Protein AF-A0A8K0CQL3-F1 (afdb_monomer)

Sequence (97 aa):
LLTYITQLPPHKIQNTLSINESRRLIVQLSRPLADIANLIQVNVVQMERQEKLLNLHADDVEKLKDNLLVPVTNIRVEELNHPRTVCTNVQCCEVLQ

Mean predicted aligned error: 10.28 Å

Organism: Ignelater luminosus (NCBI:txid2038154)

pLDDT: mean 85.6, std 9.26, range [37.84, 96.31]

Structure (mmCIF, N/CA/C/O backbone):
data_AF-A0A8K0CQL3-F1
#
_entry.id   AF-A0A8K0CQL3-F1
#
loop_
_atom_site.group_PDB
_atom_site.id
_atom_site.type_symbol
_atom_site.label_atom_id
_atom_site.label_alt_id
_atom_site.label_comp_id
_atom_site.label_asym_id
_atom_site.label_entity_id
_atom_site.label_seq_id
_atom_site.pdbx_PDB_ins_code
_atom_site.Cartn_x
_atom_site.Cartn_y
_atom_site.Cartn_z
_atom_site.occupancy
_atom_site.B_iso_or_equiv
_atom_site.auth_seq_id
_atom_site.auth_comp_id
_atom_site.auth_asym_id
_atom_site.auth_atom_id
_atom_site.pdbx_PDB_model_num
ATOM 1 N N . LEU A 1 1 ? -28.067 -4.378 40.676 1.00 79.56 1 LEU A N 1
ATOM 2 C CA . LEU A 1 1 ? -27.375 -4.209 39.375 1.00 79.56 1 LEU A CA 1
ATOM 3 C C . LEU A 1 1 ? -26.671 -2.855 39.290 1.00 79.56 1 LEU A C 1
ATOM 5 O O . LEU A 1 1 ? -25.455 -2.840 39.215 1.00 79.56 1 LEU A O 1
ATOM 9 N N . LEU A 1 2 ? -27.392 -1.731 39.378 1.00 86.50 2 LEU A N 1
ATOM 10 C CA . LEU A 1 2 ? -26.785 -0.388 39.339 1.00 86.50 2 LEU A CA 1
ATOM 11 C C . LEU A 1 2 ? -25.743 -0.160 40.446 1.00 86.50 2 LEU A C 1
ATOM 13 O O . LEU A 1 2 ? -24.641 0.284 40.156 1.00 86.50 2 LEU A O 1
ATOM 17 N N . THR A 1 3 ? -26.043 -0.578 41.677 1.00 91.56 3 THR A N 1
ATOM 18 C CA . THR A 1 3 ? -25.111 -0.544 42.820 1.00 91.56 3 THR A CA 1
ATOM 19 C C . THR A 1 3 ? -23.845 -1.380 42.621 1.00 91.56 3 THR A C 1
ATOM 21 O O . THR A 1 3 ? -22.803 -1.045 43.170 1.00 91.56 3 THR A O 1
ATOM 24 N N . TYR A 1 4 ? -23.919 -2.451 41.827 1.00 92.19 4 TYR A N 1
ATOM 25 C CA . TYR A 1 4 ? -22.763 -3.282 41.482 1.00 92.19 4 TYR A CA 1
ATOM 26 C C . TYR A 1 4 ? -21.906 -2.609 40.400 1.00 92.19 4 TYR A C 1
ATOM 28 O O . TYR A 1 4 ? -20.692 -2.537 40.535 1.00 92.19 4 TYR A O 1
ATOM 36 N N . ILE A 1 5 ? -22.536 -2.030 39.371 1.00 88.69 5 ILE A N 1
ATOM 37 C CA . ILE A 1 5 ? -21.838 -1.307 38.294 1.00 88.69 5 ILE A CA 1
ATOM 38 C C . ILE A 1 5 ? -21.044 -0.117 38.849 1.00 88.69 5 ILE A C 1
ATOM 40 O O . ILE A 1 5 ? -19.909 0.100 38.440 1.00 88.69 5 ILE A O 1
ATOM 44 N N . THR A 1 6 ? -21.596 0.616 39.820 1.00 90.56 6 THR A N 1
ATOM 45 C CA . THR A 1 6 ? -20.914 1.760 40.452 1.00 90.56 6 THR A CA 1
ATOM 46 C C . THR A 1 6 ? -19.694 1.377 41.292 1.00 90.56 6 THR A C 1
ATOM 48 O O . THR A 1 6 ? -18.893 2.246 41.618 1.00 90.56 6 THR A O 1
ATOM 51 N N . GLN A 1 7 ? -19.554 0.101 41.666 1.00 92.44 7 GLN A N 1
ATOM 52 C CA . GLN A 1 7 ? -18.405 -0.411 42.423 1.00 92.44 7 GLN A CA 1
ATOM 53 C C . GLN A 1 7 ? -17.273 -0.904 41.513 1.00 92.44 7 GLN A C 1
ATOM 55 O O . GLN A 1 7 ? -16.165 -1.142 41.993 1.00 92.44 7 GLN A O 1
ATOM 60 N N . LEU A 1 8 ? -17.532 -1.072 40.213 1.00 90.81 8 LEU A N 1
ATOM 61 C CA . LEU A 1 8 ? -16.526 -1.540 39.269 1.00 90.81 8 LEU A CA 1
ATOM 62 C C . LEU A 1 8 ? -15.576 -0.397 38.881 1.00 90.81 8 LEU A C 1
ATOM 64 O O . LEU A 1 8 ? -16.027 0.722 38.619 1.00 90.81 8 LEU A O 1
ATOM 68 N N . PRO A 1 9 ? -14.262 -0.661 38.788 1.00 90.69 9 PRO A N 1
ATOM 69 C CA . PRO A 1 9 ? -13.323 0.320 38.272 1.00 90.69 9 PRO A CA 1
ATOM 70 C C . PRO A 1 9 ? -13.639 0.614 36.794 1.00 90.69 9 PRO A C 1
ATOM 72 O O . PRO A 1 9 ? -13.821 -0.326 36.012 1.00 90.69 9 PRO A O 1
ATOM 75 N N . PRO A 1 10 ? -13.673 1.893 36.375 1.00 85.75 10 PRO A N 1
ATOM 76 C CA . PRO A 1 10 ? -13.851 2.243 34.973 1.00 85.75 10 PRO A CA 1
ATOM 77 C C . PRO A 1 10 ? -12.771 1.596 34.101 1.00 85.75 10 PRO A C 1
ATOM 79 O O . PRO A 1 10 ? -11.573 1.724 34.371 1.00 85.75 10 PRO A O 1
ATOM 82 N N . HIS A 1 11 ? -13.189 0.917 33.032 1.00 85.62 11 HIS A N 1
ATOM 83 C CA . HIS A 1 11 ? -12.249 0.342 32.074 1.00 85.62 11 HIS A CA 1
ATOM 84 C C . HIS A 1 11 ? -11.477 1.450 31.351 1.00 85.62 11 HIS A C 1
ATOM 86 O O . HIS A 1 11 ? -12.055 2.440 30.896 1.00 85.62 11 HIS A O 1
ATOM 92 N N . LYS A 1 12 ? -10.163 1.271 31.186 1.00 87.94 12 LYS A N 1
ATOM 93 C CA . LYS A 1 12 ? -9.320 2.196 30.417 1.00 87.94 12 LYS A CA 1
ATOM 94 C C . LYS A 1 12 ? -9.513 1.949 28.921 1.00 87.94 12 LYS A C 1
ATOM 96 O O . LYS A 1 12 ? -8.702 1.294 28.269 1.00 87.94 12 LYS A O 1
ATOM 101 N N . ILE A 1 13 ? -10.589 2.510 28.374 1.00 92.25 13 ILE A N 1
ATOM 102 C CA . ILE A 1 13 ? -11.000 2.321 26.975 1.00 92.25 13 ILE A CA 1
ATOM 103 C C . ILE A 1 13 ? -9.951 2.773 25.951 1.00 92.25 13 ILE A C 1
ATOM 105 O O . ILE A 1 13 ? -9.931 2.244 24.847 1.00 92.25 13 ILE A O 1
ATOM 109 N N . GLN A 1 14 ? -9.059 3.703 26.306 1.00 92.25 14 GLN A N 1
ATOM 110 C CA . GLN A 1 14 ? -8.050 4.264 25.396 1.00 92.25 14 GLN A CA 1
ATOM 111 C C . GLN A 1 14 ? -7.168 3.183 24.761 1.00 92.25 14 GLN A C 1
ATOM 113 O O . GLN A 1 14 ? -6.948 3.201 23.552 1.00 92.25 14 GLN A O 1
ATOM 118 N N . ASN A 1 15 ? -6.731 2.198 25.550 1.00 88.19 15 ASN A N 1
ATOM 119 C CA . ASN A 1 15 ? -5.900 1.100 25.054 1.00 88.19 15 ASN A CA 1
ATOM 120 C C . ASN A 1 15 ? -6.685 0.209 24.085 1.00 88.19 15 ASN A C 1
ATOM 122 O O . ASN A 1 15 ? -6.184 -0.172 23.030 1.00 88.19 15 ASN A O 1
ATOM 126 N N . THR A 1 16 ? -7.941 -0.091 24.423 1.00 92.19 16 THR A N 1
ATOM 127 C CA . THR A 1 16 ? -8.831 -0.889 23.574 1.00 92.19 16 THR A CA 1
ATOM 128 C C . THR A 1 16 ? -9.135 -0.171 22.261 1.00 92.19 16 THR A C 1
ATOM 130 O O . THR A 1 16 ? -9.104 -0.797 21.205 1.00 92.19 16 THR A O 1
ATOM 133 N N . LEU A 1 17 ? -9.383 1.139 22.301 1.00 94.19 17 LEU A N 1
ATOM 134 C CA . LEU A 1 17 ? -9.584 1.953 21.103 1.00 94.19 17 LEU A CA 1
ATOM 135 C C . LEU A 1 17 ? -8.322 1.969 20.243 1.00 94.19 17 LEU A C 1
ATOM 137 O O . LEU A 1 17 ? -8.394 1.634 19.069 1.00 94.19 17 LEU A O 1
ATOM 141 N N . SER A 1 18 ? -7.160 2.259 20.830 1.00 94.94 18 SER A N 1
ATOM 142 C CA . SER A 1 18 ? -5.885 2.300 20.108 1.00 94.94 18 SER A CA 1
ATOM 143 C C . SER A 1 18 ? -5.572 0.981 19.389 1.00 94.94 18 SER A C 1
ATOM 145 O O . SER A 1 18 ? -5.229 0.994 18.206 1.00 94.94 18 SER A O 1
ATOM 147 N N . ILE A 1 19 ? -5.755 -0.164 20.056 1.00 94.50 19 ILE A N 1
ATOM 148 C CA . ILE A 1 19 ? -5.515 -1.485 19.454 1.00 94.50 19 ILE A CA 1
ATOM 149 C C . ILE A 1 19 ? -6.511 -1.773 18.323 1.00 94.50 19 ILE A C 1
ATOM 151 O O . ILE A 1 19 ? -6.110 -2.269 17.269 1.00 94.50 19 ILE A O 1
ATOM 155 N N . ASN A 1 20 ? -7.795 -1.452 18.506 1.00 93.69 20 ASN A N 1
ATOM 156 C CA . ASN A 1 20 ? -8.811 -1.678 17.475 1.00 93.69 20 ASN A CA 1
ATOM 157 C C . ASN A 1 20 ? -8.611 -0.774 16.254 1.00 93.69 20 ASN A C 1
ATOM 159 O O . ASN A 1 20 ? -8.712 -1.243 15.122 1.00 93.69 20 ASN A O 1
ATOM 163 N N . GLU A 1 21 ? -8.267 0.494 16.472 1.00 94.38 21 GLU A N 1
ATOM 164 C CA . GLU A 1 21 ? -7.918 1.433 15.406 1.00 94.38 21 GLU A CA 1
ATOM 165 C C . GLU A 1 21 ? -6.678 0.966 14.641 1.00 94.38 21 GLU A C 1
ATOM 167 O O . GLU A 1 21 ? -6.703 0.885 13.414 1.00 94.38 21 GLU A O 1
ATOM 172 N N . SER A 1 22 ? -5.628 0.555 15.358 1.00 96.31 22 SER A N 1
ATOM 173 C CA . SER A 1 22 ? -4.412 0.004 14.750 1.00 96.31 22 SER A CA 1
ATOM 174 C C . SER A 1 22 ? -4.728 -1.224 13.897 1.00 96.31 22 SER A C 1
ATOM 176 O O . SER A 1 22 ? -4.308 -1.307 12.744 1.00 96.31 22 SER A O 1
ATOM 178 N N . ARG A 1 23 ? -5.539 -2.155 14.417 1.00 95.31 23 ARG A N 1
ATOM 179 C CA . ARG A 1 23 ? -5.997 -3.330 13.666 1.00 95.31 23 ARG A CA 1
ATOM 180 C C . ARG A 1 23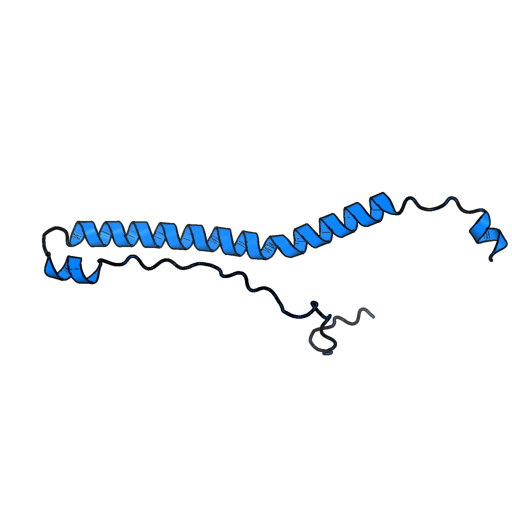 ? -6.767 -2.926 12.409 1.00 95.31 23 ARG A C 1
ATOM 182 O O . ARG A 1 23 ? -6.512 -3.488 11.345 1.00 95.31 23 ARG A O 1
ATOM 189 N N . ARG A 1 24 ? -7.690 -1.962 12.51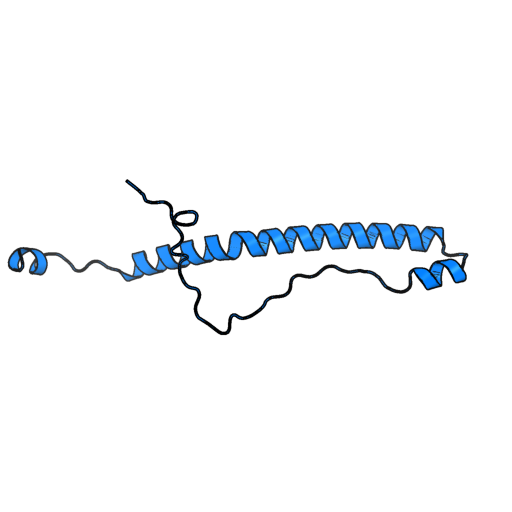3 1.00 93.12 24 ARG A N 1
ATOM 190 C CA . ARG A 1 24 ? -8.475 -1.482 11.367 1.00 93.12 24 ARG A CA 1
ATOM 191 C C . ARG A 1 24 ? -7.564 -0.916 10.282 1.00 93.12 24 ARG A C 1
ATOM 193 O O . ARG A 1 24 ? -7.727 -1.285 9.122 1.00 93.12 24 ARG A O 1
ATOM 200 N N . LEU A 1 25 ? -6.600 -0.077 10.659 1.00 94.44 25 LEU A N 1
ATOM 201 C CA . LEU A 1 25 ? -5.637 0.511 9.729 1.00 94.44 25 LEU A CA 1
ATOM 202 C C . LEU A 1 25 ? -4.785 -0.559 9.045 1.00 94.44 25 LEU A C 1
ATOM 204 O O . LEU A 1 25 ? -4.667 -0.537 7.825 1.00 94.44 25 LEU A O 1
ATOM 208 N N . ILE A 1 26 ? -4.259 -1.533 9.793 1.00 95.81 26 ILE A N 1
ATOM 209 C CA . ILE A 1 26 ? -3.469 -2.637 9.224 1.00 95.81 26 ILE A CA 1
ATOM 210 C C . ILE A 1 26 ? -4.278 -3.384 8.158 1.00 95.81 26 ILE A C 1
ATOM 212 O O . ILE A 1 26 ? -3.797 -3.588 7.044 1.00 95.81 26 ILE A O 1
ATOM 216 N N . VAL A 1 27 ? -5.526 -3.751 8.465 1.00 93.62 27 VAL A N 1
ATOM 217 C CA . VAL A 1 27 ? -6.394 -4.460 7.513 1.00 93.62 27 VAL A CA 1
A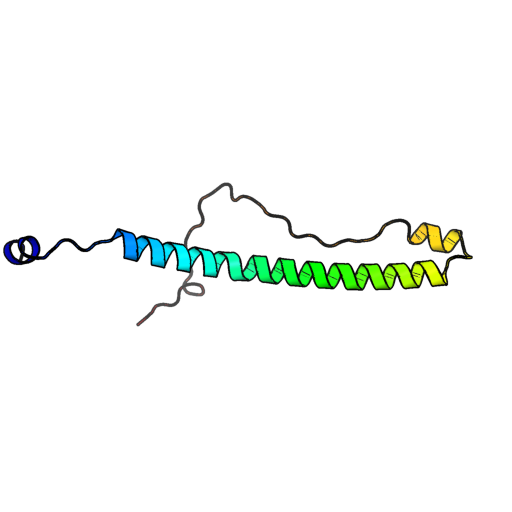TOM 218 C C . VAL A 1 27 ? -6.682 -3.593 6.287 1.00 93.62 27 VAL A C 1
ATOM 220 O O . VAL A 1 27 ? -6.547 -4.070 5.163 1.00 93.62 27 VAL A O 1
ATOM 223 N N . GLN A 1 28 ? -7.022 -2.317 6.481 1.00 88.25 28 GLN A N 1
ATOM 224 C CA . GLN A 1 28 ? -7.333 -1.396 5.384 1.00 88.25 28 GLN A CA 1
ATOM 225 C C . GLN A 1 28 ? -6.134 -1.128 4.468 1.00 88.25 28 GLN A C 1
ATOM 227 O O . GLN A 1 28 ? -6.322 -1.014 3.260 1.00 88.25 28 GLN A O 1
ATOM 232 N N . LEU A 1 29 ? -4.922 -1.047 5.024 1.00 93.12 29 LEU A N 1
ATOM 233 C CA . LEU A 1 29 ? -3.702 -0.732 4.279 1.00 93.12 29 LEU A CA 1
ATOM 234 C C . LEU A 1 29 ? -3.040 -1.961 3.648 1.00 93.12 29 LEU A C 1
ATOM 236 O O . LEU A 1 29 ? -2.341 -1.821 2.650 1.00 93.12 29 LEU A O 1
ATOM 240 N N . SER A 1 30 ? -3.271 -3.160 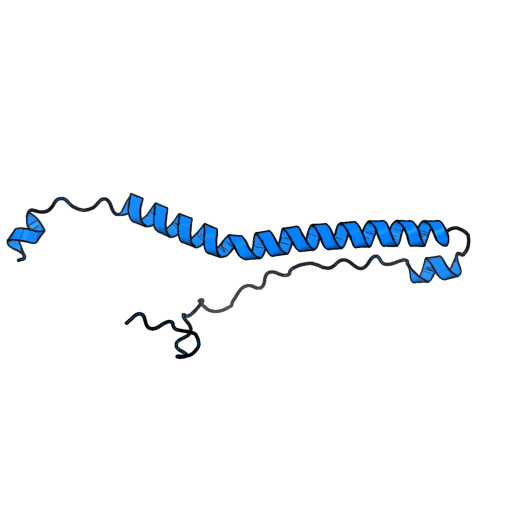4.186 1.00 94.62 30 SER A N 1
ATOM 241 C CA . SER A 1 30 ? -2.630 -4.393 3.708 1.00 94.62 30 SER A CA 1
ATOM 242 C C . SER A 1 30 ? -2.806 -4.626 2.203 1.00 94.62 30 SER A C 1
ATOM 244 O O . SER A 1 30 ? -1.828 -4.838 1.488 1.00 94.62 30 SER A O 1
ATOM 246 N N . ARG A 1 31 ? -4.044 -4.520 1.710 1.00 90.25 31 ARG A N 1
ATOM 247 C CA . ARG A 1 31 ? -4.376 -4.692 0.294 1.00 90.25 31 ARG A CA 1
ATOM 248 C C . ARG A 1 31 ? -3.760 -3.614 -0.607 1.00 90.25 31 ARG A C 1
ATOM 250 O O . ARG A 1 31 ? -3.014 -3.996 -1.501 1.00 90.25 31 ARG A O 1
ATOM 257 N N . PRO A 1 32 ? -4.005 -2.303 -0.399 1.00 92.94 32 PRO A N 1
ATOM 258 C CA . PRO A 1 32 ? -3.441 -1.288 -1.284 1.00 92.94 32 PRO A CA 1
ATOM 259 C C . PRO A 1 32 ? -1.909 -1.300 -1.284 1.00 92.94 32 PRO A C 1
ATOM 261 O O . PRO A 1 32 ? -1.314 -1.084 -2.332 1.00 92.94 32 PRO A O 1
ATOM 264 N N . LEU A 1 33 ? -1.253 -1.607 -0.158 1.00 95.12 33 LEU A N 1
ATOM 265 C CA . LEU A 1 33 ? 0.207 -1.738 -0.126 1.00 95.12 33 LEU A CA 1
ATOM 266 C C . LEU A 1 33 ? 0.705 -2.927 -0.958 1.00 95.12 33 LEU A C 1
ATOM 268 O O . LEU A 1 33 ? 1.685 -2.781 -1.688 1.00 95.12 33 LEU A O 1
ATOM 272 N N . ALA A 1 34 ? 0.032 -4.078 -0.884 1.00 94.94 34 ALA A N 1
ATOM 273 C CA . ALA A 1 34 ? 0.358 -5.231 -1.720 1.00 94.94 34 ALA A CA 1
ATOM 274 C C . ALA A 1 34 ? 0.142 -4.927 -3.212 1.00 94.94 34 ALA A C 1
ATOM 276 O O . ALA A 1 34 ? 1.000 -5.241 -4.036 1.00 94.94 34 ALA A O 1
ATOM 277 N N . ASP A 1 35 ? -0.964 -4.262 -3.553 1.00 93.31 35 ASP A N 1
ATOM 278 C CA . ASP A 1 35 ? -1.280 -3.866 -4.927 1.00 93.31 35 ASP A CA 1
ATOM 279 C C . ASP A 1 35 ? -0.220 -2.897 -5.483 1.00 93.31 35 ASP A C 1
ATOM 281 O O . ASP A 1 35 ? 0.274 -3.102 -6.591 1.00 93.31 35 ASP A O 1
ATOM 285 N N . ILE A 1 36 ? 0.198 -1.893 -4.697 1.00 93.81 36 ILE A N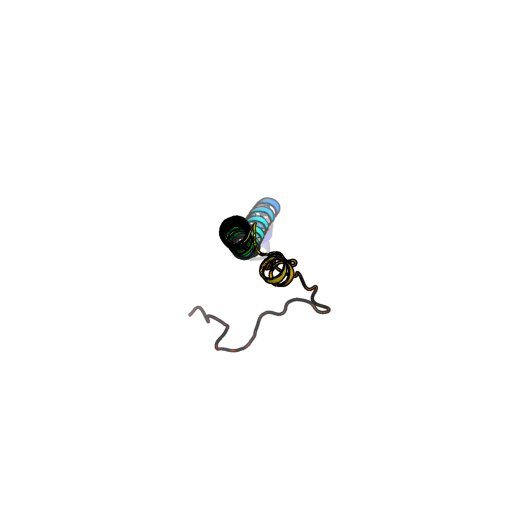 1
ATOM 286 C CA . ILE A 1 36 ? 1.273 -0.952 -5.061 1.00 93.81 36 ILE A CA 1
ATOM 287 C C . ILE A 1 36 ? 2.597 -1.692 -5.282 1.00 93.81 36 ILE A C 1
ATOM 289 O O . ILE A 1 36 ? 3.259 -1.466 -6.295 1.00 93.81 36 ILE A O 1
ATOM 293 N N . ALA A 1 37 ? 2.984 -2.582 -4.364 1.00 95.38 37 ALA A N 1
ATOM 294 C CA . ALA A 1 37 ? 4.232 -3.337 -4.471 1.00 95.38 37 ALA A CA 1
ATOM 295 C C . ALA A 1 37 ? 4.266 -4.199 -5.745 1.00 95.38 37 ALA A C 1
ATOM 297 O O . ALA A 1 37 ? 5.255 -4.185 -6.482 1.00 95.38 37 ALA A O 1
ATOM 298 N N . ASN A 1 38 ? 3.160 -4.884 -6.047 1.00 95.19 38 ASN A N 1
ATOM 299 C CA . ASN A 1 38 ? 3.016 -5.660 -7.276 1.00 95.19 38 ASN A CA 1
ATOM 300 C C . ASN A 1 38 ? 3.114 -4.770 -8.521 1.00 95.19 38 ASN A C 1
ATOM 302 O O . ASN A 1 38 ? 3.818 -5.117 -9.468 1.00 95.19 38 ASN A O 1
ATOM 306 N N . LEU A 1 39 ? 2.451 -3.609 -8.521 1.00 95.06 39 LEU A N 1
ATOM 307 C CA . LEU A 1 39 ? 2.478 -2.685 -9.654 1.00 95.06 39 LEU A CA 1
ATOM 308 C C . LEU A 1 39 ? 3.883 -2.156 -9.947 1.00 95.06 39 LEU A C 1
ATOM 310 O O . LEU A 1 39 ? 4.276 -2.075 -11.110 1.00 95.06 39 LEU A O 1
ATOM 314 N N . ILE A 1 40 ? 4.645 -1.819 -8.902 1.00 94.19 40 ILE A N 1
ATOM 315 C CA . ILE A 1 40 ? 6.040 -1.391 -9.040 1.00 94.19 40 ILE A CA 1
ATOM 316 C C . ILE A 1 40 ? 6.847 -2.490 -9.730 1.00 94.19 40 ILE A C 1
ATOM 318 O O . ILE A 1 40 ? 7.517 -2.217 -10.724 1.00 94.19 40 ILE A O 1
ATOM 322 N N . GLN A 1 41 ? 6.736 -3.736 -9.259 1.00 95.25 41 GLN A N 1
ATOM 323 C CA . GLN A 1 41 ? 7.476 -4.857 -9.837 1.00 95.25 41 GLN A CA 1
ATOM 324 C C . GLN A 1 41 ? 7.111 -5.095 -11.309 1.00 95.25 41 GLN A C 1
ATOM 326 O O . GLN A 1 41 ? 7.994 -5.312 -12.139 1.00 95.25 41 GLN A O 1
ATOM 331 N N . VAL A 1 42 ? 5.820 -5.029 -11.645 1.00 94.69 42 VAL A N 1
ATOM 332 C CA . VAL A 1 42 ? 5.341 -5.171 -13.027 1.00 94.69 42 VAL A CA 1
ATOM 333 C C . VAL A 1 42 ? 5.901 -4.063 -13.918 1.00 94.69 42 VAL A C 1
ATOM 335 O O . VAL A 1 42 ? 6.421 -4.354 -14.995 1.00 94.69 42 VAL A O 1
ATOM 338 N N . ASN A 1 43 ? 5.849 -2.809 -13.463 1.00 93.81 43 ASN A N 1
ATOM 339 C CA . ASN A 1 43 ? 6.360 -1.673 -14.226 1.00 93.81 43 ASN A CA 1
ATOM 340 C C . ASN A 1 43 ? 7.878 -1.774 -14.453 1.00 93.81 43 ASN A C 1
ATOM 342 O O . ASN A 1 43 ? 8.328 -1.523 -15.567 1.00 93.81 43 ASN A O 1
ATOM 346 N N . VAL A 1 44 ? 8.660 -2.203 -13.453 1.00 95.00 44 VAL A N 1
ATOM 347 C CA . VAL A 1 44 ? 10.113 -2.423 -13.604 1.00 95.00 44 VAL A CA 1
ATOM 348 C C . VAL A 1 44 ? 10.402 -3.454 -14.695 1.00 95.00 44 VAL A C 1
ATOM 350 O O . VAL A 1 44 ? 11.151 -3.170 -15.626 1.00 95.00 44 VAL A O 1
ATOM 353 N N . VAL A 1 45 ? 9.752 -4.621 -14.644 1.00 94.44 45 VAL A N 1
ATOM 354 C CA . VAL A 1 45 ? 9.940 -5.681 -15.653 1.00 94.44 45 VAL A CA 1
ATOM 355 C C . VAL A 1 45 ? 9.550 -5.196 -17.053 1.00 94.44 45 VAL A C 1
ATOM 357 O O . VAL A 1 45 ? 10.209 -5.519 -18.044 1.00 94.44 45 VAL A O 1
ATOM 360 N N . GLN A 1 46 ? 8.479 -4.409 -17.152 1.00 91.62 46 GLN A N 1
ATOM 361 C CA . GLN A 1 46 ? 8.035 -3.832 -18.417 1.00 91.62 46 GLN A CA 1
ATOM 362 C C . GLN A 1 46 ? 9.051 -2.831 -18.980 1.00 91.62 46 GLN A C 1
ATOM 364 O O . GLN A 1 46 ? 9.348 -2.883 -20.174 1.00 91.62 46 GLN A O 1
ATOM 369 N N . MET A 1 47 ? 9.630 -1.980 -18.129 1.00 90.69 47 MET A N 1
ATOM 370 C CA . MET A 1 47 ? 10.681 -1.037 -18.517 1.00 90.69 47 MET A CA 1
ATOM 371 C C . MET A 1 47 ? 11.944 -1.759 -18.994 1.00 90.69 47 MET A C 1
ATOM 373 O O . MET A 1 47 ? 12.447 -1.436 -20.065 1.00 90.69 47 MET A O 1
ATOM 377 N N . GLU A 1 48 ? 12.407 -2.786 -18.276 1.00 92.62 48 GLU A N 1
ATOM 378 C CA . GLU A 1 48 ? 13.566 -3.593 -18.692 1.00 92.62 48 GLU A CA 1
ATOM 379 C C . GLU A 1 48 ? 13.335 -4.281 -20.046 1.00 92.62 48 GLU A C 1
ATOM 381 O O . GLU A 1 48 ? 14.236 -4.392 -20.882 1.00 92.62 48 GLU A O 1
ATOM 386 N N . ARG A 1 49 ? 12.112 -4.765 -20.293 1.00 88.50 49 ARG A N 1
ATOM 387 C CA . ARG A 1 49 ? 11.749 -5.351 -21.587 1.00 88.50 49 ARG A CA 1
ATOM 388 C C . ARG A 1 49 ? 11.768 -4.300 -22.695 1.00 88.50 49 ARG A C 1
ATOM 390 O O . ARG A 1 49 ? 12.241 -4.598 -23.791 1.00 88.50 49 ARG A O 1
ATOM 397 N N . GLN A 1 50 ? 11.254 -3.105 -22.424 1.00 86.25 50 GLN A N 1
ATOM 398 C CA . GLN A 1 50 ? 11.234 -2.019 -23.398 1.00 86.25 50 GLN A CA 1
ATOM 399 C C . GLN A 1 50 ? 12.646 -1.518 -23.709 1.00 86.25 50 GLN A C 1
ATOM 401 O O . GLN A 1 50 ? 12.971 -1.333 -24.876 1.00 86.25 50 GLN A O 1
ATOM 406 N N . GLU A 1 51 ? 13.517 -1.412 -22.708 1.00 88.56 51 GLU A N 1
ATOM 407 C CA . GLU A 1 51 ? 14.935 -1.095 -22.897 1.00 88.56 51 GLU A CA 1
ATOM 408 C C . GLU A 1 51 ? 15.623 -2.108 -23.826 1.00 88.56 51 GLU A C 1
ATOM 410 O O . GLU A 1 51 ? 16.301 -1.728 -24.780 1.00 88.56 51 GLU A O 1
ATOM 415 N N . LYS A 1 52 ? 15.382 -3.411 -23.624 1.00 88.25 52 LYS A N 1
ATOM 416 C CA . LYS A 1 52 ? 15.900 -4.458 -24.522 1.00 88.25 52 LYS A CA 1
ATOM 417 C C . LYS A 1 52 ? 15.388 -4.308 -25.956 1.00 88.25 52 LYS A C 1
ATOM 419 O O . LYS A 1 52 ? 16.167 -4.487 -26.886 1.00 88.25 52 LYS A O 1
ATOM 424 N N . LEU A 1 53 ? 14.108 -3.983 -26.147 1.00 83.50 53 LEU A N 1
ATOM 425 C CA . LEU A 1 53 ? 13.532 -3.762 -27.479 1.00 83.50 53 LEU A CA 1
ATOM 426 C C . LEU A 1 53 ? 14.132 -2.533 -28.172 1.00 83.50 53 LEU A C 1
ATOM 428 O O . LEU A 1 53 ? 14.456 -2.606 -29.355 1.00 83.50 53 LEU A O 1
ATOM 432 N N . LEU A 1 54 ? 14.330 -1.436 -27.438 1.00 84.81 54 LEU A N 1
ATOM 433 C CA . LEU A 1 54 ? 14.972 -0.229 -27.963 1.00 84.81 54 LEU A CA 1
ATOM 434 C C . LEU A 1 54 ? 16.413 -0.515 -28.402 1.00 84.81 54 LEU A C 1
ATOM 436 O O . LEU A 1 54 ? 16.805 -0.122 -29.497 1.00 84.81 54 LEU A O 1
ATOM 440 N N . ASN A 1 55 ? 17.167 -1.280 -27.607 1.00 84.62 55 ASN A N 1
ATOM 441 C CA . ASN A 1 55 ? 18.530 -1.686 -27.956 1.00 84.62 55 ASN A CA 1
ATOM 442 C C . ASN A 1 55 ? 18.586 -2.590 -29.203 1.00 84.62 55 ASN A C 1
ATOM 444 O O . ASN A 1 55 ? 19.543 -2.512 -29.967 1.00 84.62 55 ASN A O 1
ATOM 448 N N . LEU A 1 56 ? 17.569 -3.429 -29.441 1.00 82.50 56 LEU A N 1
ATOM 449 C CA . LEU A 1 56 ? 17.483 -4.276 -30.642 1.00 82.50 56 LEU A CA 1
ATOM 450 C C . LEU A 1 56 ? 17.146 -3.493 -31.920 1.00 82.50 56 LEU A C 1
ATOM 452 O O . LEU A 1 56 ? 17.467 -3.947 -33.017 1.00 82.50 56 LEU A O 1
ATOM 456 N N . HIS A 1 57 ? 16.476 -2.348 -31.794 1.00 76.75 57 HIS A N 1
ATOM 457 C CA . HIS A 1 57 ? 16.025 -1.524 -32.918 1.00 76.75 57 HIS A CA 1
ATOM 458 C C . HIS A 1 57 ? 16.793 -0.202 -33.041 1.00 76.75 57 HIS A C 1
ATOM 460 O O . HIS A 1 57 ? 16.345 0.689 -33.755 1.00 76.75 57 HIS A O 1
ATOM 466 N N . ALA A 1 58 ? 17.955 -0.085 -32.389 1.00 72.69 58 ALA A N 1
ATOM 467 C CA . ALA A 1 58 ? 18.758 1.139 -32.338 1.00 72.69 58 ALA A CA 1
ATOM 468 C C . ALA A 1 58 ? 19.111 1.714 -33.727 1.00 72.69 58 ALA A C 1
ATOM 470 O O . ALA A 1 58 ? 19.196 2.930 -33.884 1.00 72.69 58 ALA A O 1
ATOM 471 N N . ASP A 1 59 ? 19.249 0.847 -34.734 1.00 77.00 59 ASP A N 1
ATOM 472 C CA . ASP A 1 59 ? 19.629 1.225 -36.100 1.00 77.00 59 ASP A CA 1
ATOM 473 C C . ASP A 1 59 ? 18.423 1.540 -37.012 1.00 77.00 59 ASP A C 1
ATOM 475 O O . ASP A 1 59 ? 18.602 1.985 -38.147 1.00 77.00 59 ASP A O 1
ATOM 479 N N . ASP A 1 60 ? 17.187 1.315 -36.547 1.00 80.75 60 ASP A N 1
ATOM 480 C CA . ASP A 1 60 ? 15.959 1.472 -37.335 1.00 80.75 60 ASP A CA 1
ATOM 481 C C . ASP A 1 60 ? 15.071 2.586 -36.759 1.00 80.75 60 ASP A C 1
ATOM 483 O O . ASP A 1 60 ? 14.202 2.376 -35.908 1.00 80.75 60 ASP A O 1
ATOM 487 N N . VAL A 1 61 ? 15.306 3.803 -37.254 1.00 76.44 61 VAL A N 1
ATOM 488 C CA . VAL A 1 61 ? 14.639 5.036 -36.807 1.00 76.44 61 VAL A CA 1
ATOM 489 C C . VAL A 1 61 ? 13.115 4.967 -36.944 1.00 76.44 61 VAL A C 1
ATOM 491 O O . VAL A 1 61 ? 12.411 5.523 -36.101 1.00 76.44 61 VAL A O 1
ATOM 494 N N . GLU A 1 62 ? 12.581 4.284 -37.961 1.00 76.94 62 GLU A N 1
ATOM 495 C CA . GLU A 1 62 ? 11.128 4.158 -38.131 1.00 76.94 62 GLU A CA 1
ATOM 496 C C . GLU A 1 62 ? 10.524 3.229 -37.069 1.00 76.94 62 GLU A C 1
ATOM 498 O O . GLU A 1 62 ? 9.510 3.575 -36.468 1.00 76.94 62 GLU A O 1
ATOM 503 N N . LYS A 1 63 ? 11.193 2.120 -36.722 1.00 71.56 63 LYS A N 1
ATOM 504 C CA . LYS A 1 63 ? 10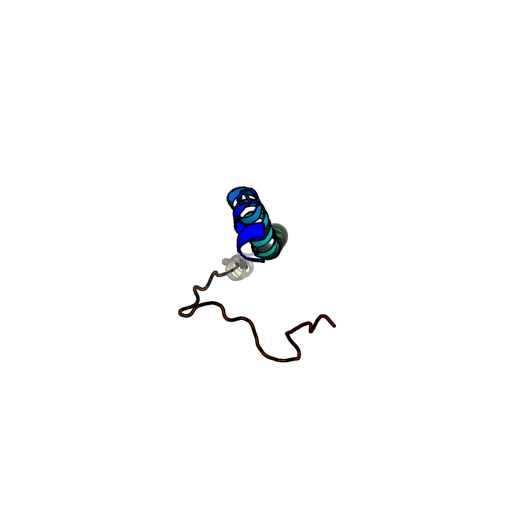.747 1.244 -35.619 1.00 71.56 63 LYS A CA 1
ATOM 505 C C . LYS A 1 63 ? 10.898 1.880 -34.235 1.00 71.56 63 LYS A C 1
ATOM 507 O O . LYS A 1 63 ? 10.141 1.556 -33.319 1.00 71.56 63 LYS A O 1
ATOM 512 N N . LEU A 1 64 ? 11.859 2.784 -34.056 1.00 75.81 64 LEU A N 1
ATOM 513 C CA . LEU A 1 64 ? 12.014 3.539 -32.808 1.00 75.81 64 LEU A CA 1
ATOM 514 C C . LEU A 1 64 ? 10.886 4.556 -32.605 1.00 75.81 64 LEU A C 1
ATOM 516 O O . LEU A 1 64 ? 10.476 4.773 -31.463 1.00 75.81 64 LEU A O 1
ATOM 520 N N . LYS A 1 65 ? 10.342 5.136 -33.686 1.00 78.38 65 LYS A N 1
ATOM 521 C CA . LYS A 1 65 ? 9.208 6.072 -33.603 1.00 78.38 65 LYS A CA 1
ATOM 522 C C . LYS A 1 65 ? 7.974 5.442 -32.961 1.00 78.38 65 LYS A C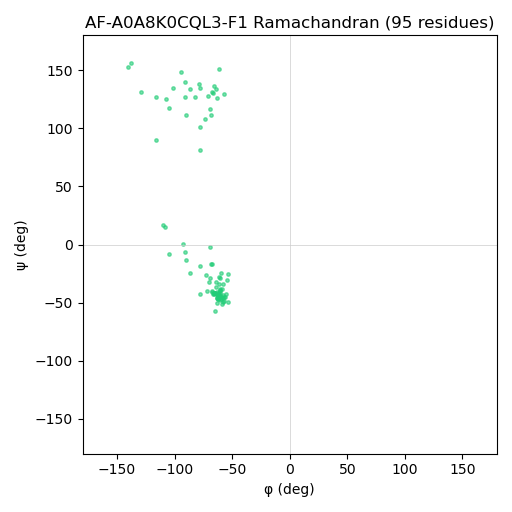 1
ATOM 524 O O . LYS A 1 65 ? 7.321 6.088 -32.143 1.00 78.38 65 LYS A O 1
ATOM 529 N N . ASP A 1 66 ? 7.721 4.171 -33.254 1.00 76.69 66 ASP A N 1
ATOM 530 C CA . ASP A 1 66 ? 6.598 3.417 -32.685 1.00 76.69 66 ASP A CA 1
ATOM 531 C C . ASP A 1 66 ? 6.756 3.141 -31.177 1.00 76.69 66 ASP A C 1
ATOM 533 O O . ASP A 1 66 ? 5.779 2.845 -30.491 1.00 76.69 66 ASP A O 1
ATOM 537 N N . ASN A 1 67 ? 7.972 3.274 -30.635 1.00 74.56 67 ASN A N 1
ATOM 538 C CA . ASN A 1 67 ? 8.303 2.996 -29.235 1.00 74.56 67 ASN A CA 1
ATOM 539 C C . ASN A 1 67 ? 8.594 4.266 -28.409 1.00 74.56 67 ASN A C 1
ATOM 541 O O . ASN A 1 67 ? 9.135 4.164 -27.306 1.00 74.56 67 ASN A O 1
ATOM 545 N N . LEU A 1 68 ? 8.224 5.458 -28.908 1.00 74.69 68 LEU A N 1
ATOM 546 C CA . LEU A 1 68 ? 8.479 6.745 -28.235 1.00 74.69 68 LEU A CA 1
ATOM 547 C C . LEU A 1 68 ? 7.814 6.871 -26.857 1.00 74.69 68 LEU A C 1
ATOM 549 O O . LEU A 1 68 ? 8.275 7.637 -26.012 1.00 74.69 68 LEU A O 1
ATOM 553 N N . LEU A 1 69 ? 6.698 6.172 -26.649 1.00 78.56 69 LEU A N 1
ATOM 554 C CA . LEU A 1 69 ? 5.919 6.235 -25.421 1.00 78.56 69 LEU A CA 1
ATOM 555 C C . LEU A 1 69 ? 6.102 4.939 -24.632 1.00 78.56 69 LEU A C 1
ATOM 557 O O . LEU A 1 69 ? 5.861 3.844 -25.137 1.00 78.56 69 LEU A O 1
ATOM 561 N N . VAL A 1 70 ? 6.508 5.073 -23.371 1.00 77.88 70 VAL A N 1
ATOM 562 C CA . VAL A 1 70 ? 6.593 3.957 -22.425 1.00 77.88 70 VAL A CA 1
ATOM 563 C C . VAL A 1 70 ? 5.254 3.847 -21.695 1.00 77.88 70 VAL A C 1
ATOM 565 O O . VAL A 1 70 ? 4.916 4.747 -20.920 1.00 77.88 70 VAL A O 1
ATOM 568 N N . PRO A 1 71 ? 4.459 2.786 -21.918 1.00 77.31 71 PRO A N 1
ATOM 569 C CA . PRO A 1 71 ? 3.248 2.573 -21.144 1.00 77.31 71 PRO A CA 1
ATOM 570 C C . PRO A 1 71 ? 3.616 2.256 -19.691 1.00 77.31 71 PRO A C 1
ATOM 572 O O . PRO A 1 71 ? 4.447 1.389 -19.427 1.00 77.31 71 PRO A O 1
ATOM 575 N N . VAL A 1 72 ? 2.972 2.942 -18.747 1.00 80.69 72 VAL A N 1
ATOM 576 C CA . VAL A 1 72 ? 3.114 2.714 -17.303 1.00 80.69 72 VAL A CA 1
ATOM 577 C C . VAL A 1 72 ? 1.721 2.563 -16.710 1.00 80.69 72 VAL A C 1
ATOM 579 O O . VAL A 1 72 ? 0.841 3.387 -16.964 1.00 80.69 72 VAL A O 1
ATOM 582 N N . THR A 1 73 ? 1.516 1.519 -15.912 1.00 83.12 73 THR A N 1
ATOM 583 C CA . THR A 1 73 ? 0.247 1.320 -15.201 1.00 83.12 73 THR A CA 1
ATOM 584 C C . THR A 1 73 ? 0.340 1.985 -13.833 1.00 83.12 73 THR A C 1
ATOM 586 O O . THR A 1 73 ? 1.385 1.913 -13.188 1.00 83.12 73 THR A O 1
ATOM 589 N N . ASN A 1 74 ? -0.727 2.646 -13.377 1.00 82.44 74 ASN A N 1
ATOM 590 C CA . ASN A 1 74 ? -0.762 3.295 -12.066 1.00 82.44 74 ASN A CA 1
ATOM 591 C C . ASN A 1 74 ? -2.125 3.103 -11.384 1.00 82.44 74 ASN A C 1
ATOM 593 O O . ASN A 1 74 ? -3.147 2.947 -12.053 1.00 82.44 74 ASN A O 1
ATOM 597 N N . ILE A 1 75 ? -2.131 3.129 -10.053 1.00 82.56 75 ILE A N 1
ATOM 598 C CA . ILE A 1 75 ? -3.339 3.078 -9.231 1.00 82.56 75 ILE A CA 1
ATOM 599 C C . ILE A 1 75 ? -3.863 4.506 -9.068 1.00 82.56 75 ILE A C 1
ATOM 601 O O . ILE A 1 75 ? -3.109 5.424 -8.748 1.00 82.56 75 ILE A O 1
ATOM 605 N N . ARG A 1 76 ? -5.171 4.699 -9.257 1.00 86.12 76 ARG A N 1
ATOM 606 C CA . ARG A 1 76 ? -5.853 5.946 -8.896 1.00 86.12 76 ARG A CA 1
ATOM 607 C C . ARG A 1 76 ? -6.595 5.781 -7.582 1.00 86.12 76 ARG A C 1
ATOM 609 O O . ARG A 1 76 ? -7.295 4.794 -7.377 1.00 86.12 76 ARG A O 1
ATOM 616 N N . VAL A 1 77 ? -6.444 6.778 -6.717 1.00 83.38 77 VAL A N 1
ATOM 617 C CA . VAL A 1 77 ? -7.273 6.937 -5.525 1.00 83.38 77 VAL A CA 1
ATOM 618 C C . VAL A 1 77 ? -8.453 7.819 -5.906 1.00 83.38 77 VAL A C 1
ATOM 620 O O . VAL A 1 77 ? -8.259 8.906 -6.447 1.00 83.38 77 VAL A O 1
ATOM 623 N N . GLU A 1 78 ? -9.661 7.347 -5.625 1.00 87.25 78 GLU A N 1
ATOM 624 C CA . GLU A 1 78 ? -10.891 8.113 -5.803 1.00 87.25 78 GLU A CA 1
ATOM 625 C C . GLU A 1 78 ? -11.544 8.331 -4.441 1.00 87.25 78 GLU A C 1
ATOM 627 O O . GLU A 1 78 ? -11.760 7.385 -3.677 1.00 87.25 78 GLU A O 1
ATOM 632 N N . GLU A 1 79 ? -11.836 9.590 -4.125 1.00 87.00 79 GLU A N 1
ATOM 633 C CA . GLU A 1 79 ? -12.568 9.940 -2.915 1.00 87.00 79 GLU A CA 1
ATOM 634 C C . GLU A 1 79 ? -14.061 9.675 -3.109 1.00 87.00 79 GLU A C 1
ATOM 636 O O . GLU A 1 79 ? -14.658 10.019 -4.131 1.00 87.00 79 GLU A O 1
ATOM 641 N N . LEU A 1 80 ? -14.681 9.056 -2.107 1.00 84.31 80 LEU A N 1
ATOM 642 C CA . LEU A 1 80 ? -16.120 8.839 -2.110 1.00 84.31 80 LEU A CA 1
ATOM 643 C C . LEU A 1 80 ? -16.820 10.107 -1.623 1.00 84.31 80 LEU A C 1
ATOM 645 O O . LEU A 1 80 ? -16.571 10.574 -0.515 1.00 84.31 80 LEU A O 1
ATOM 649 N N . ASN A 1 81 ? -17.780 10.600 -2.406 1.00 91.50 81 ASN A N 1
ATOM 650 C CA . ASN A 1 81 ? -18.627 11.743 -2.031 1.00 91.50 81 ASN A CA 1
ATOM 651 C C . ASN A 1 81 ? -19.612 11.428 -0.887 1.00 91.50 81 ASN A C 1
ATOM 653 O O . ASN A 1 81 ? -20.393 12.284 -0.476 1.00 91.50 81 ASN A O 1
ATOM 657 N N . HIS A 1 82 ? -19.628 10.187 -0.405 1.00 83.38 82 HIS A N 1
ATOM 658 C CA . HIS A 1 82 ? -20.525 9.698 0.630 1.00 83.38 82 HIS A CA 1
ATOM 659 C C . HIS A 1 82 ? -19.756 8.810 1.618 1.00 83.38 82 HIS A C 1
ATOM 661 O O . HIS A 1 82 ? -18.736 8.211 1.258 1.00 83.38 82 HIS A O 1
ATOM 667 N N . PRO A 1 83 ? -20.242 8.664 2.863 1.00 81.50 83 PRO A N 1
ATOM 668 C CA . PRO A 1 83 ? -19.627 7.751 3.812 1.00 81.50 83 PRO A CA 1
ATOM 669 C C . PRO A 1 83 ? -19.676 6.310 3.295 1.00 81.50 83 PRO A C 1
ATOM 671 O O . PRO A 1 83 ? -20.580 5.905 2.558 1.00 81.50 83 PRO A O 1
ATOM 674 N N . ARG A 1 84 ? -18.692 5.513 3.713 1.00 76.31 84 ARG A N 1
ATOM 675 C CA . ARG A 1 84 ? -18.690 4.069 3.481 1.00 76.31 84 ARG A CA 1
ATOM 676 C C . ARG A 1 84 ? -19.787 3.434 4.336 1.00 76.31 84 ARG A C 1
ATOM 678 O O . ARG A 1 84 ? -19.717 3.494 5.561 1.00 76.31 84 ARG A O 1
ATOM 685 N N . THR A 1 85 ? -20.785 2.832 3.702 1.00 80.31 85 THR A N 1
ATOM 686 C CA . THR A 1 85 ? -21.843 2.085 4.390 1.00 80.31 85 THR A CA 1
ATOM 687 C C . THR A 1 85 ? -21.490 0.602 4.454 1.00 80.31 85 THR A C 1
ATOM 689 O O . THR A 1 85 ? -20.806 0.065 3.581 1.00 80.31 85 THR A O 1
ATOM 692 N N . VAL A 1 86 ? -21.928 -0.071 5.519 1.00 75.75 86 VAL A N 1
ATOM 693 C CA . VAL A 1 86 ? -21.862 -1.535 5.588 1.00 75.75 86 VAL A CA 1
ATOM 694 C C . VAL A 1 86 ? -22.899 -2.082 4.612 1.00 75.75 86 VAL A C 1
ATOM 696 O O . VAL A 1 86 ? -24.059 -1.671 4.651 1.00 75.75 86 VAL A O 1
ATOM 699 N N . CYS A 1 87 ? -22.483 -2.982 3.721 1.00 79.81 87 CYS A N 1
ATOM 700 C CA . CYS A 1 87 ? -23.412 -3.653 2.821 1.00 79.81 87 CYS A CA 1
ATOM 701 C C . CYS A 1 87 ? -24.388 -4.494 3.653 1.00 79.81 87 CYS A C 1
ATOM 703 O O . CYS A 1 87 ? -23.946 -5.311 4.452 1.00 79.81 87 CYS A O 1
ATOM 705 N N . THR A 1 88 ? -25.693 -4.290 3.468 1.00 79.06 88 THR A N 1
ATOM 706 C CA . THR A 1 88 ? -26.762 -5.032 4.163 1.00 79.06 88 THR A CA 1
ATOM 707 C C . THR A 1 88 ? -27.244 -6.257 3.386 1.00 79.06 88 THR A C 1
ATOM 709 O O . THR A 1 88 ? -28.163 -6.947 3.824 1.00 79.06 88 THR A O 1
ATOM 712 N N . ASN A 1 89 ? -26.663 -6.528 2.214 1.00 84.12 89 ASN A N 1
ATOM 713 C CA . ASN A 1 89 ? -27.011 -7.701 1.425 1.00 84.12 89 ASN A CA 1
ATOM 714 C C . ASN A 1 89 ? -26.578 -8.969 2.172 1.00 84.12 89 ASN A C 1
ATOM 716 O O . ASN A 1 89 ? -25.419 -9.093 2.560 1.00 84.12 89 ASN A O 1
ATOM 720 N N . VAL A 1 90 ? -27.492 -9.931 2.300 1.00 81.25 90 VAL A N 1
ATOM 721 C CA . VAL A 1 90 ? -27.260 -11.239 2.934 1.00 81.25 90 VAL A CA 1
ATOM 722 C C . VAL A 1 90 ? -26.066 -12.003 2.354 1.00 81.25 90 VAL A C 1
ATOM 724 O O . VAL A 1 90 ? -25.458 -12.792 3.061 1.00 81.25 90 VAL A O 1
ATOM 727 N N . GLN A 1 91 ? -25.683 -11.748 1.099 1.00 82.12 91 GLN A N 1
ATOM 728 C CA . GLN A 1 91 ? -24.489 -12.345 0.484 1.00 82.12 91 GLN A CA 1
ATOM 729 C C . GLN A 1 91 ? -23.168 -11.695 0.923 1.00 82.12 91 GLN A C 1
ATOM 731 O O . GLN A 1 91 ? -22.104 -12.275 0.733 1.00 82.12 91 GLN A O 1
ATOM 736 N N . CYS A 1 92 ? -23.216 -10.480 1.471 1.00 77.06 92 CYS A N 1
ATOM 737 C CA . CYS A 1 92 ? -22.049 -9.729 1.936 1.00 77.06 92 CYS A CA 1
ATOM 738 C C . CYS A 1 92 ? -21.926 -9.710 3.467 1.00 77.06 92 CYS A C 1
ATOM 740 O O . CYS A 1 92 ? -20.925 -9.215 3.983 1.00 77.06 92 CYS A O 1
ATOM 742 N N . CYS A 1 93 ? -22.936 -10.206 4.186 1.00 75.62 93 CYS A N 1
ATOM 743 C CA . CYS A 1 93 ? -22.947 -10.286 5.641 1.00 75.62 93 CYS A CA 1
ATOM 744 C C . CYS A 1 93 ? -22.721 -11.734 6.088 1.00 75.62 93 CYS A C 1
ATOM 746 O O . CYS A 1 93 ? -23.567 -12.591 5.849 1.00 75.62 93 CYS A O 1
ATOM 748 N N . GLU A 1 94 ? -21.628 -12.004 6.802 1.00 71.25 94 GLU A N 1
ATOM 749 C CA . GLU A 1 94 ? -21.530 -13.230 7.599 1.00 71.25 94 GLU A CA 1
ATOM 750 C C . GLU A 1 94 ? -22.418 -13.075 8.836 1.00 71.25 94 GLU A C 1
ATOM 752 O O . GLU A 1 94 ? -22.128 -12.294 9.744 1.00 71.25 94 GLU A O 1
ATOM 757 N N . VAL A 1 95 ? -23.536 -13.800 8.857 1.00 67.44 95 VAL A N 1
ATOM 758 C CA . VAL A 1 95 ? -24.355 -13.933 10.061 1.00 67.44 95 VAL A CA 1
ATOM 759 C C . VAL A 1 95 ? -23.653 -14.946 10.960 1.00 67.44 95 VAL A C 1
ATOM 761 O O . VAL A 1 95 ? -23.722 -16.148 10.714 1.00 67.44 95 VAL A O 1
ATOM 764 N N . LEU A 1 96 ? -22.935 -14.463 11.974 1.00 56.84 96 LEU A N 1
ATOM 765 C CA . LEU A 1 96 ? -22.392 -15.325 13.022 1.00 56.84 96 LEU A CA 1
ATOM 766 C C . LEU A 1 96 ? -23.572 -15.868 13.847 1.00 56.84 96 LEU A C 1
ATOM 768 O O . LEU A 1 96 ? -24.268 -15.086 14.497 1.00 56.84 96 LEU A O 1
ATOM 772 N N . GLN A 1 97 ? -23.822 -17.178 13.747 1.00 37.84 97 GLN A N 1
ATOM 773 C CA . GLN A 1 97 ? -24.778 -17.922 14.580 1.00 37.84 97 GLN A CA 1
ATOM 774 C C . GLN A 1 97 ? -24.184 -18.253 15.948 1.00 37.84 97 GLN A C 1
ATOM 776 O O . GLN A 1 97 ? -22.972 -18.565 16.003 1.00 37.84 97 GLN A O 1
#

Foldseek 3Di:
DVVVVVPDDDDPCPVVVVVVVVVVCCVVVVVVVVVVVVLVVVLVVQVVVLVVVCVVCVPPPVVVVVSPDRDGDDDDDDDDPDDDDQDPDPVRDDPDD

Solvent-accessible surface area (backbone atoms o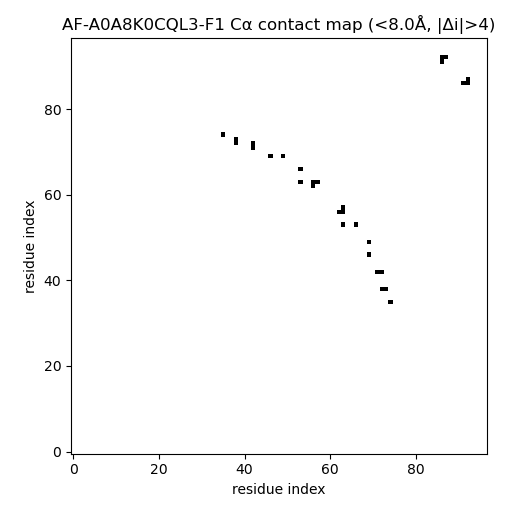nly — not comparable to full-atom values): 6312 Å² total; per-residue (Å²): 108,70,75,56,58,74,70,52,80,81,75,74,55,66,63,58,50,52,53,52,52,51,51,50,50,52,63,66,46,51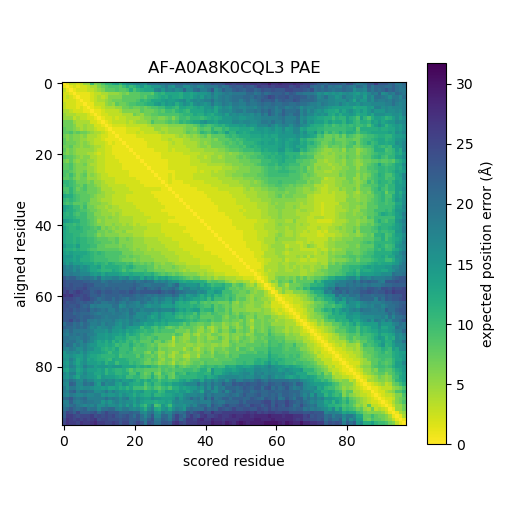,56,60,52,51,52,51,54,51,46,52,54,52,46,51,55,51,50,55,52,49,53,53,52,50,66,75,37,69,89,37,70,74,68,45,60,80,58,74,69,80,89,74,82,80,89,82,89,79,84,70,98,58,82,90,74,82,69,83,49,74,92,73,44,85,79,84,126

Secondary structure (DSSP, 8-state):
-HHHHTTSPPP-HHHHHHHHHHHHHHHHHHHHHHHHHHHHHHHHHHHHHHHHHHHHTTT-HHHHHTTSS-----PPP---SSPPPPP--TTT-----

Radius of gyration: 26.56 Å; Cα contacts (8 Å, |Δi|>4): 15; chains: 1; bounding box: 47×30×81 Å